Protein AF-A0A1G9A0J3-F1 (afdb_monomer)

Mean predicted aligned error: 5.11 Å

InterPro domains:
  IPR023485 Phosphotyrosine protein phosphatase I [PF01451] (4-42)
  IPR036196 Phosphotyrosine protein phosphatase I superfamily [SSF52788] (1-39)

Secondary structure (DSSP, 8-state):
-PEEEEEEESSSSSHHHHHHHHHHHHHTTTEEEEEEE-STT-HHHHHHHHHHHH-

Structure (mmCIF, N/CA/C/O backbone):
data_AF-A0A1G9A0J3-F1
#
_entry.id   AF-A0A1G9A0J3-F1
#
loop_
_atom_site.group_PDB
_atom_site.id
_atom_site.type_symbol
_atom_site.label_atom_id
_atom_site.label_alt_id
_atom_site.label_comp_id
_atom_site.label_asym_id
_atom_site.label_entity_id
_atom_site.label_seq_id
_atom_site.pdbx_PDB_ins_code
_atom_site.Cartn_x
_atom_site.Cartn_y
_atom_site.Cartn_z
_atom_site.occupancy
_atom_site.B_iso_or_equiv
_atom_site.auth_seq_id
_atom_site.auth_comp_id
_atom_site.auth_asym_id
_atom_site.auth_atom_id
_atom_site.pdbx_PDB_model_num
ATOM 1 N N . MET A 1 1 ? -5.777 5.706 18.141 1.00 82.31 1 MET A N 1
ATOM 2 C CA . MET A 1 1 ? -4.631 5.838 17.215 1.00 82.31 1 MET A CA 1
ATOM 3 C C . MET A 1 1 ? -4.592 4.598 16.331 1.00 82.31 1 MET A C 1
ATOM 5 O O . MET A 1 1 ? -4.706 3.502 16.871 1.00 82.31 1 MET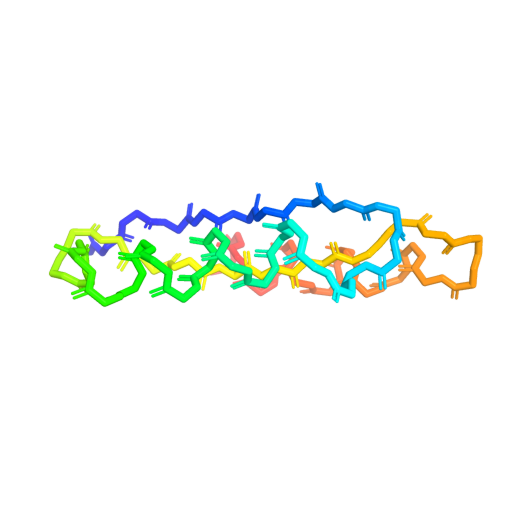 A O 1
ATOM 9 N N . LYS A 1 2 ? -4.532 4.753 15.003 1.00 91.31 2 LYS A N 1
ATOM 10 C CA . LYS A 1 2 ? -4.495 3.619 14.061 1.00 91.31 2 LYS A CA 1
ATOM 11 C C . LYS A 1 2 ? -3.068 3.092 13.935 1.00 91.31 2 LYS A C 1
ATOM 13 O O . LYS A 1 2 ? -2.122 3.873 14.008 1.00 91.31 2 LYS A O 1
ATOM 18 N N . LYS A 1 3 ? -2.905 1.783 13.742 1.00 94.75 3 LYS A N 1
ATOM 19 C CA . LYS A 1 3 ? -1.583 1.191 13.481 1.00 94.75 3 LYS A CA 1
ATOM 20 C C . LYS A 1 3 ? -1.178 1.463 12.034 1.00 94.75 3 LYS A C 1
ATOM 22 O O . LYS A 1 3 ? -1.971 1.237 11.122 1.00 94.75 3 LYS A O 1
ATOM 27 N N . ARG A 1 4 ? 0.049 1.930 11.828 1.00 95.69 4 ARG A N 1
ATOM 28 C CA . ARG A 1 4 ? 0.571 2.264 10.499 1.00 95.69 4 ARG A CA 1
ATOM 29 C C . ARG A 1 4 ? 1.311 1.067 9.909 1.00 95.69 4 ARG A C 1
ATOM 31 O O . ARG A 1 4 ? 2.022 0.376 10.636 1.00 95.69 4 ARG A O 1
ATOM 38 N N . VAL A 1 5 ? 1.110 0.799 8.621 1.00 94.81 5 VAL A N 1
ATOM 39 C CA . VAL A 1 5 ? 1.680 -0.365 7.920 1.00 94.81 5 VAL A CA 1
ATOM 40 C C . VAL A 1 5 ? 2.246 0.070 6.572 1.00 94.81 5 VAL A C 1
ATOM 42 O O . VAL A 1 5 ? 1.561 0.756 5.823 1.00 94.81 5 VAL A O 1
ATOM 45 N N . LEU A 1 6 ? 3.474 -0.348 6.257 1.00 94.62 6 LEU A N 1
ATOM 46 C CA . LEU A 1 6 ? 4.131 -0.090 4.973 1.00 94.62 6 LEU A CA 1
ATOM 47 C C . LEU A 1 6 ? 4.310 -1.398 4.196 1.00 94.62 6 LEU A C 1
ATOM 49 O O . LEU A 1 6 ? 5.007 -2.301 4.659 1.00 94.62 6 LEU A O 1
ATOM 53 N N . PHE A 1 7 ? 3.716 -1.488 3.007 1.00 92.88 7 PHE A N 1
ATOM 54 C CA . PHE A 1 7 ? 3.916 -2.596 2.074 1.00 92.88 7 PHE A CA 1
ATOM 55 C C . PHE A 1 7 ? 4.996 -2.258 1.051 1.00 92.88 7 PHE A C 1
ATOM 57 O O . PHE A 1 7 ? 4.926 -1.241 0.368 1.00 92.88 7 PHE A O 1
ATOM 64 N N . VAL A 1 8 ? 5.976 -3.144 0.897 1.00 89.56 8 VAL A N 1
ATOM 65 C CA . VAL A 1 8 ? 7.135 -2.905 0.032 1.00 89.56 8 VAL A CA 1
ATOM 66 C C . VAL A 1 8 ? 7.198 -3.964 -1.065 1.00 89.56 8 VAL A C 1
ATOM 68 O O . VAL A 1 8 ? 7.090 -5.158 -0.7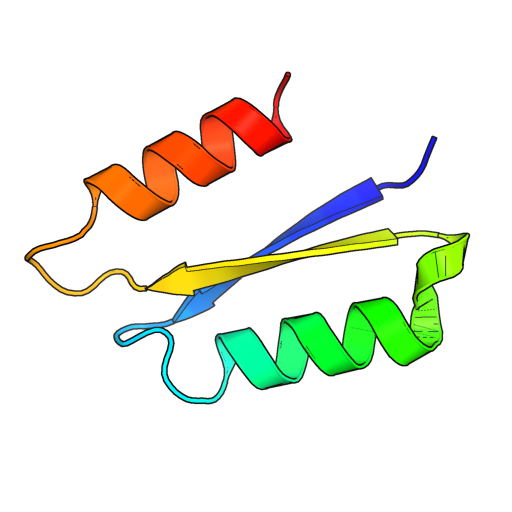87 1.00 89.56 8 VAL A O 1
ATOM 71 N N . CYS A 1 9 ? 7.370 -3.543 -2.320 1.00 88.62 9 CYS A N 1
ATOM 72 C CA . CYS A 1 9 ? 7.713 -4.444 -3.425 1.00 88.62 9 CYS A CA 1
ATOM 73 C C . CYS A 1 9 ? 8.791 -3.829 -4.327 1.00 88.62 9 CYS A C 1
ATOM 75 O O . CYS A 1 9 ? 9.206 -2.704 -4.099 1.00 88.62 9 CYS A O 1
ATOM 77 N N . THR A 1 10 ? 9.266 -4.548 -5.343 1.00 85.00 10 THR A N 1
ATOM 78 C CA . THR A 1 10 ? 10.375 -4.077 -6.192 1.00 85.00 10 THR A CA 1
ATOM 79 C C . THR A 1 10 ? 10.034 -2.782 -6.947 1.00 85.00 10 THR A C 1
ATOM 81 O O . THR A 1 10 ? 10.693 -1.774 -6.741 1.00 85.00 10 THR A O 1
ATOM 84 N N . HIS A 1 11 ? 8.931 -2.752 -7.705 1.00 81.62 11 HIS A N 1
ATOM 85 C CA . HIS A 1 11 ? 8.591 -1.635 -8.608 1.00 81.62 11 HIS A CA 1
ATOM 86 C C . HIS A 1 11 ? 7.427 -0.739 -8.133 1.00 81.62 11 HIS A C 1
ATOM 88 O O . HIS A 1 11 ? 6.932 0.084 -8.891 1.00 81.62 11 HIS A O 1
ATOM 94 N N . ASN A 1 12 ? 6.892 -0.952 -6.928 1.00 79.69 12 ASN A N 1
ATOM 95 C CA . ASN A 1 12 ? 5.624 -0.361 -6.461 1.00 79.69 12 ASN A CA 1
ATOM 96 C C . ASN A 1 12 ? 4.436 -0.422 -7.453 1.00 79.69 12 ASN A C 1
ATOM 98 O O . ASN A 1 12 ? 3.546 0.414 -7.385 1.00 79.69 12 ASN A O 1
ATOM 102 N N . ALA A 1 13 ? 4.411 -1.369 -8.393 1.00 78.81 13 ALA A N 1
ATOM 103 C CA . ALA A 1 13 ? 3.501 -1.302 -9.546 1.00 78.81 13 ALA A CA 1
ATOM 104 C C . ALA A 1 13 ? 2.299 -2.261 -9.474 1.00 78.81 13 ALA A C 1
ATOM 106 O O . ALA A 1 13 ? 1.451 -2.257 -10.359 1.00 78.81 13 ALA A O 1
ATOM 107 N N . ALA A 1 14 ? 2.245 -3.135 -8.463 1.00 84.38 14 ALA A N 1
ATOM 108 C CA . ALA A 1 14 ? 1.171 -4.124 -8.354 1.00 84.38 14 ALA A CA 1
ATOM 109 C C . ALA A 1 14 ? 0.917 -4.551 -6.901 1.00 84.38 14 ALA A C 1
ATOM 111 O O . ALA A 1 14 ? 0.034 -4.027 -6.233 1.00 84.38 14 ALA A O 1
ATOM 112 N N . ARG A 1 15 ? 1.714 -5.494 -6.379 1.00 88.75 15 ARG A N 1
ATOM 113 C CA . ARG A 1 15 ? 1.446 -6.176 -5.096 1.00 88.75 15 ARG A CA 1
ATOM 114 C C . ARG A 1 15 ? 1.324 -5.226 -3.901 1.00 88.75 15 ARG A C 1
ATOM 116 O O . ARG A 1 15 ? 0.423 -5.396 -3.087 1.00 88.75 15 ARG A O 1
ATOM 123 N N . SER A 1 16 ? 2.221 -4.248 -3.797 1.00 90.44 16 SER A N 1
ATOM 124 C CA . SER A 1 16 ? 2.234 -3.286 -2.691 1.00 90.44 16 SER A CA 1
ATOM 125 C C . SER A 1 16 ? 1.040 -2.324 -2.740 1.00 90.44 16 SER A C 1
ATOM 127 O O . SER A 1 16 ? 0.411 -2.114 -1.707 1.00 90.44 16 SER A O 1
ATOM 129 N N . GLN A 1 17 ? 0.659 -1.830 -3.926 1.00 91.50 17 GLN A N 1
ATOM 130 C CA . GLN A 1 17 ? -0.513 -0.960 -4.106 1.00 91.50 17 GLN A CA 1
ATOM 131 C C . GLN A 1 17 ? -1.830 -1.696 -3.829 1.00 91.50 17 GLN A C 1
ATOM 133 O O . GLN A 1 17 ? -2.703 -1.177 -3.135 1.00 91.50 17 GLN A O 1
ATOM 138 N N . THR A 1 18 ? -1.968 -2.938 -4.307 1.00 96.38 18 THR A N 1
ATOM 139 C CA . THR A 1 18 ? -3.156 -3.754 -4.019 1.00 96.38 18 THR A CA 1
ATOM 140 C C . THR A 1 18 ? -3.292 -4.028 -2.521 1.00 96.38 18 THR A C 1
ATOM 142 O O . THR A 1 18 ? -4.398 -3.959 -1.985 1.00 96.38 18 THR A O 1
ATOM 145 N N . ALA A 1 19 ? -2.185 -4.313 -1.826 1.00 95.81 19 ALA A N 1
ATOM 146 C CA . ALA A 1 19 ? -2.191 -4.539 -0.382 1.00 95.81 19 ALA A CA 1
ATOM 147 C C . ALA A 1 19 ? -2.589 -3.278 0.406 1.00 95.81 19 ALA A C 1
ATOM 149 O O . ALA A 1 19 ? -3.403 -3.368 1.327 1.00 95.81 19 ALA A O 1
ATOM 150 N N . GLU A 1 20 ? -2.077 -2.107 0.013 1.00 96.88 20 GLU A N 1
ATOM 151 C CA . GLU A 1 20 ? -2.474 -0.815 0.582 1.00 96.88 20 GLU A CA 1
ATOM 152 C C . GLU A 1 20 ? -3.978 -0.567 0.417 1.00 96.88 20 GLU A C 1
ATOM 154 O O . GLU A 1 20 ? -4.684 -0.354 1.408 1.00 96.88 20 GLU A O 1
ATOM 159 N N . GLY A 1 21 ? -4.482 -0.651 -0.819 1.00 96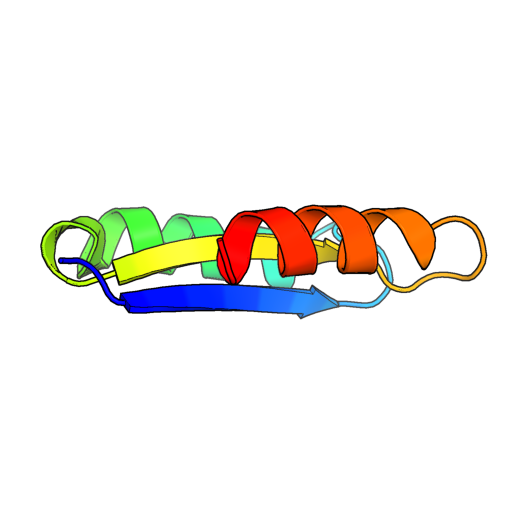.38 21 GLY A N 1
ATOM 160 C CA . GLY A 1 21 ? -5.890 -0.409 -1.127 1.00 96.38 21 GLY A CA 1
ATOM 161 C C . GLY A 1 21 ? -6.818 -1.370 -0.386 1.00 96.38 21 GLY A C 1
ATOM 162 O O . GLY A 1 21 ? -7.795 -0.941 0.227 1.00 96.38 21 GLY A O 1
ATOM 163 N N . TYR A 1 22 ? -6.482 -2.663 -0.363 1.00 97.81 22 TYR A N 1
ATOM 164 C CA . TYR A 1 22 ? -7.255 -3.674 0.358 1.00 97.81 22 TYR A CA 1
ATOM 165 C C . TYR A 1 22 ? -7.309 -3.396 1.866 1.00 97.81 22 TYR A C 1
ATOM 167 O O . TYR A 1 22 ? -8.382 -3.446 2.474 1.00 97.81 22 TYR A O 1
ATOM 175 N N . MET A 1 23 ? -6.170 -3.073 2.484 1.00 97.25 23 MET A N 1
ATOM 176 C CA . MET A 1 23 ? -6.096 -2.840 3.925 1.00 97.25 23 MET A CA 1
ATOM 177 C C . MET A 1 23 ? -6.827 -1.561 4.340 1.00 97.25 23 MET A C 1
ATOM 179 O O . MET A 1 23 ? -7.576 -1.587 5.318 1.00 97.25 23 MET A O 1
ATOM 183 N N . ASN A 1 24 ? -6.670 -0.475 3.578 1.00 97.25 24 ASN A N 1
ATOM 184 C CA . ASN A 1 24 ? -7.368 0.785 3.828 1.00 97.25 24 ASN A CA 1
ATOM 185 C C . ASN A 1 24 ? -8.884 0.647 3.616 1.00 97.25 24 ASN A C 1
ATOM 187 O O . ASN A 1 24 ? -9.658 1.135 4.439 1.00 97.25 24 ASN A O 1
ATOM 191 N N . ALA A 1 25 ? -9.322 -0.076 2.580 1.00 97.69 25 ALA A N 1
ATOM 192 C CA . ALA A 1 25 ? -10.744 -0.299 2.319 1.00 97.69 25 ALA A CA 1
ATOM 193 C C . ALA A 1 25 ? -11.408 -1.193 3.377 1.00 97.69 25 ALA A C 1
ATOM 195 O O . ALA A 1 25 ? -12.542 -0.942 3.781 1.00 97.69 25 ALA A O 1
ATOM 196 N N . ARG A 1 26 ? -10.723 -2.251 3.833 1.00 97.75 26 ARG A N 1
ATOM 197 C CA . ARG A 1 26 ? -11.339 -3.273 4.694 1.00 97.75 26 ARG A CA 1
ATOM 198 C C . ARG A 1 26 ? -11.130 -3.052 6.187 1.00 97.75 26 ARG A C 1
ATOM 200 O O . ARG A 1 26 ? -11.952 -3.522 6.976 1.00 97.75 26 ARG A O 1
ATOM 207 N N . TYR A 1 27 ? -10.040 -2.387 6.563 1.00 97.25 27 TYR A N 1
ATOM 208 C CA . TYR A 1 27 ? -9.594 -2.226 7.949 1.00 97.25 27 TYR A CA 1
ATOM 209 C C . TYR A 1 27 ? -9.134 -0.798 8.269 1.00 97.25 27 TYR A C 1
ATOM 211 O O . TYR A 1 27 ? -8.362 -0.593 9.210 1.00 97.25 27 TYR A O 1
ATOM 219 N N . GLY A 1 28 ? -9.600 0.187 7.496 1.00 95.50 28 GLY A N 1
ATOM 220 C CA . GLY A 1 28 ? -9.24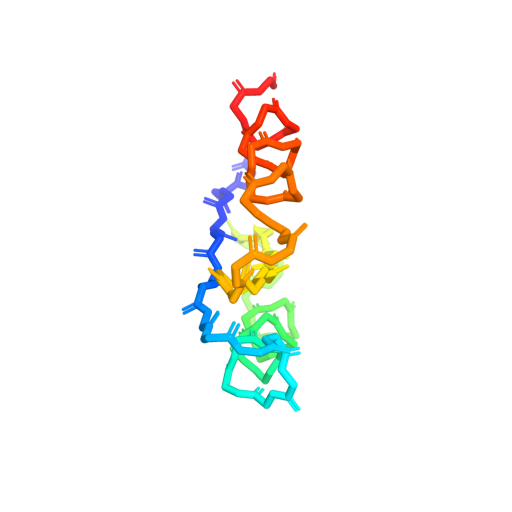8 1.596 7.661 1.00 95.50 28 GLY A CA 1
ATOM 221 C C . GLY A 1 28 ? -9.686 2.204 8.994 1.00 95.50 28 GLY A C 1
ATOM 222 O O . GLY A 1 28 ? -9.244 3.293 9.337 1.00 95.50 28 GLY A O 1
ATOM 223 N N . ASP A 1 29 ? -10.525 1.531 9.779 1.00 96.00 29 ASP A N 1
ATOM 224 C CA . ASP A 1 29 ? -10.875 1.890 11.157 1.00 96.00 29 ASP A CA 1
ATOM 225 C C . ASP A 1 29 ? -9.738 1.587 12.152 1.00 96.00 29 ASP A C 1
ATOM 227 O O . ASP A 1 29 ? -9.528 2.337 13.107 1.00 96.00 29 ASP A O 1
ATOM 231 N N . ARG A 1 30 ? -8.960 0.529 11.895 1.00 96.25 30 ARG A N 1
ATOM 232 C CA . ARG A 1 30 ? -7.883 0.027 12.767 1.00 96.25 30 ARG A CA 1
ATOM 233 C C . ARG A 1 30 ? -6.483 0.367 12.262 1.00 96.25 30 ARG A C 1
ATOM 235 O O . ARG A 1 30 ? -5.558 0.500 13.071 1.00 96.25 30 ARG A O 1
ATOM 242 N N . TYR A 1 31 ? -6.328 0.511 10.949 1.00 96.75 31 TYR A N 1
ATOM 243 C CA . TYR A 1 31 ? -5.036 0.673 10.292 1.00 96.75 31 TYR A CA 1
ATOM 244 C C . TYR A 1 31 ? -5.005 1.850 9.324 1.00 96.75 31 TYR A C 1
ATOM 246 O O . TYR A 1 31 ? -6.035 2.307 8.834 1.00 96.75 31 TYR A O 1
ATOM 254 N N . GLN A 1 32 ? -3.788 2.312 9.053 1.00 96.88 32 GLN A N 1
ATOM 255 C CA . GLN A 1 32 ? -3.464 3.201 7.947 1.00 96.88 32 GLN A CA 1
ATOM 256 C C . GLN A 1 32 ? -2.308 2.569 7.169 1.00 96.88 32 GLN A C 1
ATOM 258 O O . GLN A 1 32 ? -1.201 2.436 7.697 1.00 96.88 32 GLN A O 1
ATOM 263 N N . ALA A 1 33 ? -2.591 2.108 5.956 1.00 96.19 33 ALA A N 1
ATOM 264 C CA . ALA A 1 33 ? -1.625 1.436 5.101 1.00 96.19 33 ALA A CA 1
ATOM 265 C C . ALA A 1 33 ? -1.022 2.396 4.070 1.00 96.19 33 ALA A C 1
ATOM 267 O O . ALA A 1 33 ? -1.701 3.313 3.613 1.00 96.19 33 ALA A O 1
ATOM 268 N N . PHE A 1 34 ? 0.231 2.127 3.705 1.00 94.38 34 PHE A N 1
ATOM 269 C CA . PHE A 1 34 ? 1.046 2.840 2.721 1.00 94.38 34 PHE A CA 1
ATOM 270 C C . PHE A 1 34 ? 1.794 1.817 1.846 1.00 94.38 34 PHE A C 1
ATOM 272 O O . PHE A 1 34 ? 2.008 0.679 2.284 1.00 94.38 34 PHE A O 1
ATOM 279 N N . SER A 1 35 ? 2.253 2.206 0.653 1.00 92.81 35 SER A N 1
ATOM 280 C CA . SER A 1 35 ? 3.060 1.350 -0.230 1.00 92.81 35 SER A CA 1
ATOM 281 C C . SER A 1 35 ? 4.304 2.037 -0.805 1.00 92.81 35 SER A C 1
ATOM 283 O O . SER A 1 35 ? 4.322 3.249 -1.010 1.00 92.81 35 SER A O 1
ATOM 285 N N . ALA A 1 36 ? 5.362 1.258 -1.064 1.00 89.56 36 ALA A N 1
ATOM 286 C CA . ALA A 1 36 ? 6.614 1.746 -1.650 1.00 89.56 36 ALA A CA 1
ATOM 287 C C . ALA A 1 36 ? 7.337 0.706 -2.537 1.00 89.56 36 ALA A C 1
ATOM 289 O O . ALA A 1 36 ? 7.095 -0.504 -2.447 1.00 89.56 36 ALA A O 1
ATOM 290 N N . GLY A 1 37 ? 8.237 1.205 -3.393 1.00 84.69 37 GLY A N 1
ATOM 291 C CA . GLY A 1 37 ? 9.124 0.450 -4.292 1.00 84.69 37 GLY A CA 1
ATOM 292 C C . GLY A 1 37 ? 10.567 0.409 -3.772 1.00 84.69 37 GLY A 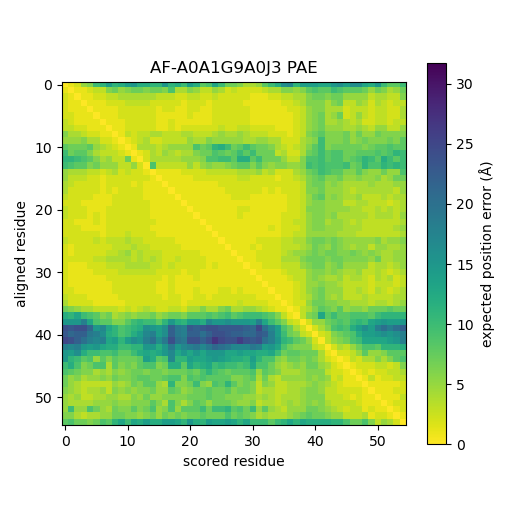C 1
ATOM 293 O O . GLY A 1 37 ? 10.946 1.334 -3.062 1.00 84.69 37 GLY A O 1
ATOM 294 N N . ILE A 1 38 ? 11.368 -0.611 -4.112 1.00 78.56 38 ILE A N 1
ATOM 295 C CA . ILE A 1 38 ? 12.794 -0.713 -3.705 1.00 78.56 38 ILE A CA 1
ATOM 296 C C . ILE A 1 38 ? 13.797 -0.748 -4.862 1.00 78.56 38 ILE A C 1
ATOM 298 O O . ILE A 1 38 ? 14.987 -0.888 -4.590 1.00 78.56 38 ILE A O 1
ATOM 302 N N . ASP A 1 39 ? 13.360 -0.652 -6.121 1.00 75.69 39 ASP A N 1
ATOM 303 C CA . ASP A 1 39 ? 14.306 -0.648 -7.241 1.00 75.69 39 ASP A CA 1
ATOM 304 C C . ASP A 1 39 ? 15.269 0.548 -7.200 1.00 75.69 39 ASP A C 1
ATOM 306 O O . ASP A 1 39 ? 14.943 1.602 -6.641 1.00 75.69 39 ASP A O 1
ATOM 310 N N . GLU A 1 40 ? 1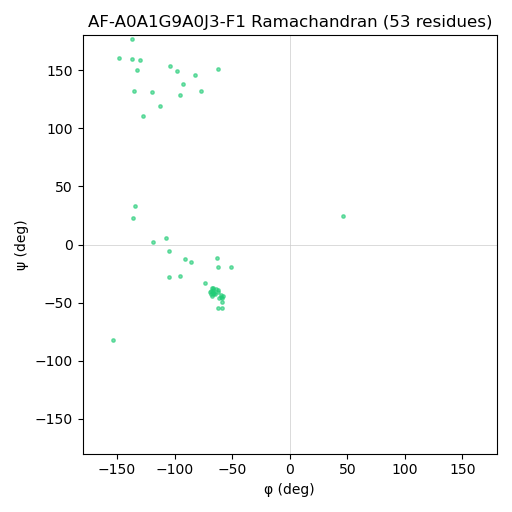6.463 0.330 -7.765 1.00 54.22 40 GLU A N 1
ATOM 311 C CA . GLU A 1 40 ? 17.747 0.993 -7.457 1.00 54.22 40 GLU A CA 1
ATOM 312 C C . GLU A 1 40 ? 17.740 2.536 -7.448 1.00 54.22 40 GLU A C 1
ATOM 314 O O . GLU A 1 40 ? 18.587 3.149 -6.799 1.00 54.22 40 GLU A O 1
ATOM 319 N N . GLU A 1 41 ? 16.756 3.181 -8.073 1.00 55.66 41 GLU A N 1
ATOM 320 C CA . GLU A 1 41 ? 16.624 4.641 -8.140 1.00 55.66 41 GLU A CA 1
ATOM 321 C C . GLU A 1 41 ? 15.890 5.266 -6.924 1.00 55.66 41 GLU A C 1
ATOM 323 O O . GLU A 1 41 ? 15.980 6.473 -6.704 1.00 55.66 41 GLU A O 1
ATOM 328 N N . VAL A 1 42 ? 15.179 4.485 -6.084 1.00 55.50 42 VAL A N 1
ATOM 329 C CA . VAL A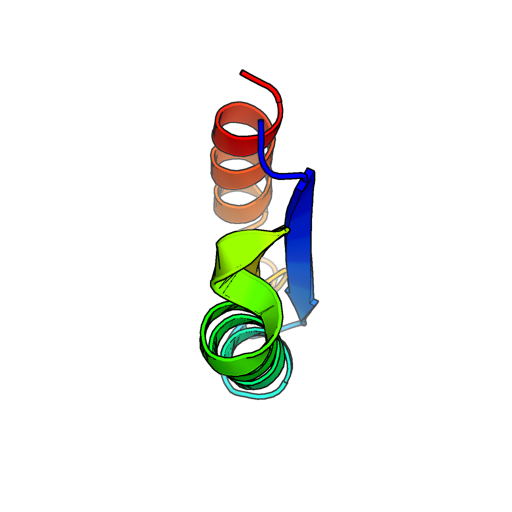 1 42 ? 14.197 5.033 -5.107 1.00 55.50 42 VAL A CA 1
ATOM 330 C C . VAL A 1 42 ? 14.291 4.441 -3.688 1.00 55.50 42 VAL A C 1
ATOM 332 O O . VAL A 1 42 ? 13.318 4.405 -2.936 1.00 55.50 42 VAL A O 1
ATOM 335 N N . MET A 1 43 ? 15.483 4.082 -3.209 1.00 60.91 43 MET A N 1
ATOM 336 C CA . MET A 1 43 ? 15.665 3.828 -1.763 1.00 60.91 43 MET A CA 1
ATOM 337 C C . MET A 1 43 ? 15.399 5.077 -0.892 1.00 60.91 43 MET A C 1
ATOM 339 O O . MET A 1 43 ? 15.123 4.960 0.306 1.00 60.91 43 MET A O 1
ATOM 343 N N . ALA A 1 44 ? 15.430 6.277 -1.482 1.00 63.66 44 ALA A N 1
ATOM 344 C CA . ALA A 1 44 ? 15.032 7.523 -0.828 1.00 63.66 44 ALA A CA 1
ATOM 345 C C . ALA A 1 44 ? 13.524 7.575 -0.511 1.00 63.66 44 ALA A C 1
ATOM 347 O O . ALA A 1 44 ? 13.145 8.036 0.565 1.00 63.66 44 ALA A O 1
ATOM 348 N N . GLY A 1 45 ? 12.668 7.048 -1.396 1.00 67.75 45 GLY A N 1
ATOM 349 C CA . GLY A 1 45 ? 11.213 7.072 -1.207 1.00 67.75 45 GLY A CA 1
ATOM 350 C C . GLY A 1 45 ? 10.762 6.225 -0.018 1.00 67.75 45 GLY A C 1
ATOM 351 O O . GLY A 1 45 ? 9.957 6.671 0.796 1.00 67.75 45 GLY A O 1
ATOM 352 N N . VAL A 1 46 ? 11.357 5.039 0.156 1.00 76.50 46 VAL A N 1
ATOM 353 C CA . VAL A 1 46 ? 11.090 4.172 1.319 1.00 76.50 46 VAL A CA 1
ATOM 354 C C . VAL A 1 46 ? 11.494 4.853 2.627 1.00 76.50 46 VAL A C 1
ATOM 356 O O 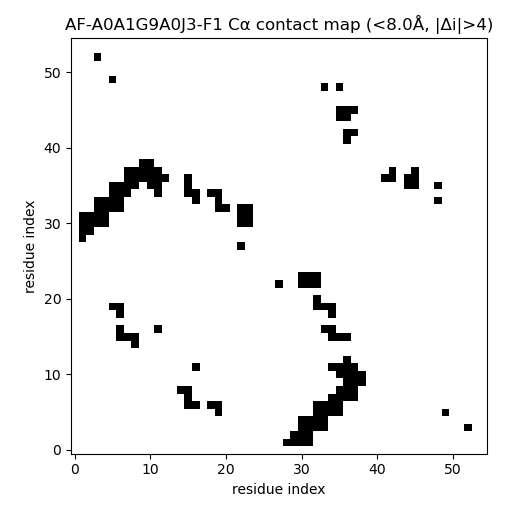. VAL A 1 46 ? 10.777 4.740 3.619 1.00 76.50 46 VAL A O 1
ATOM 359 N N . ARG A 1 47 ? 12.621 5.579 2.645 1.00 78.31 47 ARG A N 1
ATOM 360 C CA . ARG A 1 47 ? 13.075 6.325 3.831 1.00 78.31 47 ARG A CA 1
ATOM 361 C C . ARG A 1 47 ? 12.144 7.488 4.160 1.00 78.31 47 ARG A C 1
ATOM 363 O O . ARG A 1 47 ? 11.774 7.616 5.319 1.00 78.31 47 ARG A O 1
ATOM 370 N N . GLY A 1 48 ? 11.712 8.257 3.160 1.00 79.12 48 GLY A N 1
ATOM 371 C CA . GLY A 1 48 ? 10.750 9.345 3.360 1.00 79.12 48 GLY A CA 1
ATOM 372 C C . GLY A 1 48 ? 9.431 8.847 3.952 1.00 79.12 48 GLY A C 1
ATOM 373 O O . GLY A 1 48 ? 8.965 9.379 4.954 1.00 79.12 48 GLY A O 1
ATOM 374 N N . ILE A 1 49 ? 8.888 7.755 3.405 1.00 82.62 49 ILE A N 1
ATOM 375 C CA . ILE A 1 49 ? 7.657 7.147 3.927 1.00 82.62 49 ILE A CA 1
ATOM 376 C C . ILE A 1 49 ? 7.884 6.562 5.321 1.00 82.62 49 ILE A C 1
ATOM 378 O O . ILE A 1 49 ? 7.021 6.680 6.183 1.00 82.62 49 ILE A O 1
ATOM 382 N N . ARG A 1 50 ? 9.040 5.944 5.587 1.00 83.56 50 ARG A N 1
ATOM 383 C CA . ARG A 1 50 ? 9.373 5.475 6.937 1.00 83.56 50 ARG A CA 1
ATOM 384 C C . ARG A 1 50 ? 9.358 6.633 7.930 1.00 83.56 50 ARG A C 1
ATOM 386 O O . ARG A 1 50 ? 8.728 6.489 8.968 1.00 83.56 50 ARG A O 1
ATOM 393 N N . ASP A 1 51 ? 10.024 7.739 7.614 1.00 85.44 51 ASP A N 1
ATOM 394 C CA . ASP A 1 51 ? 10.129 8.903 8.498 1.00 85.44 51 ASP A CA 1
ATOM 395 C C . ASP A 1 51 ? 8.755 9.543 8.733 1.00 85.44 51 ASP A C 1
ATOM 397 O O . ASP A 1 51 ? 8.420 9.885 9.870 1.00 85.44 51 ASP A O 1
ATOM 401 N N . GLU A 1 52 ? 7.920 9.593 7.689 1.00 83.50 52 GLU A N 1
ATOM 402 C CA . GLU A 1 52 ? 6.510 9.949 7.809 1.00 83.50 52 GLU A CA 1
ATOM 403 C C . GLU A 1 52 ? 5.788 8.977 8.744 1.00 83.50 52 GLU A C 1
ATOM 405 O O . GLU A 1 52 ? 5.013 9.433 9.577 1.00 83.50 52 GLU A O 1
ATOM 410 N N . ILE A 1 53 ? 6.045 7.665 8.629 1.00 87.06 53 ILE A N 1
ATOM 411 C CA . ILE A 1 53 ? 5.414 6.576 9.396 1.00 87.06 53 ILE A CA 1
ATOM 412 C C . ILE A 1 53 ? 5.766 6.559 10.879 1.00 87.06 53 ILE A C 1
ATOM 414 O O . ILE A 1 53 ? 4.911 6.244 11.713 1.00 87.06 53 ILE A O 1
ATOM 418 N N . THR A 1 54 ? 7.004 6.890 11.206 1.00 83.81 54 THR A N 1
ATOM 419 C CA . THR A 1 54 ? 7.524 6.852 12.574 1.00 83.81 54 THR A CA 1
ATOM 420 C C . THR A 1 54 ? 7.359 8.156 13.350 1.00 83.81 54 THR A C 1
ATOM 422 O O . THR A 1 54 ? 7.555 8.125 14.563 1.00 83.81 54 THR A O 1
ATOM 425 N N . SER A 1 55 ? 7.018 9.262 12.680 1.00 73.94 55 SER A N 1
ATOM 426 C CA . SER A 1 55 ? 6.653 10.538 13.323 1.00 73.94 55 SER A CA 1
ATOM 427 C C . SER A 1 55 ? 5.205 10.522 13.809 1.00 73.94 55 SER A C 1
ATOM 429 O O . SER A 1 55 ? 4.949 11.128 14.870 1.00 73.94 55 SER A O 1
#

Nearest PDB structures (foldseek):
  5dzs-assembly2_B-2  TM=4.166E-01  e=1.669E+00  Clostridioides difficile 630
  3pgj-assembly2_C  TM=4.111E-01  e=2.516E+00  Vibrio cholerae O1 biovar El Tor str. N16961
  3pgj-assembly1_D  TM=4.221E-01  e=4.061E+00  Vibrio cholerae O1 biovar El Tor str. N16961
  3sef-assembly2_C  TM=3.790E-01  e=7.516E+00  Vibrio cholerae O1 biovar El Tor str. N16961

Sequence (55 aa):
MKKRVLFVCTHNAARSQTAEGYMNARYGDRYQAFSAGIDEEVMAGVRGIRDEITS

Foldseek 3Di:
DAQEEEAEDAAQPPDRVVVQVVCCVPPVVRYHYYYDHDHPPPPVVVVVVVVVNVD

pLDDT: mean 86.18, std 11.63, range [54.22, 97.81]

Radius of gyration: 11.27 Å; Cα contacts (8 Å, |Δi|>4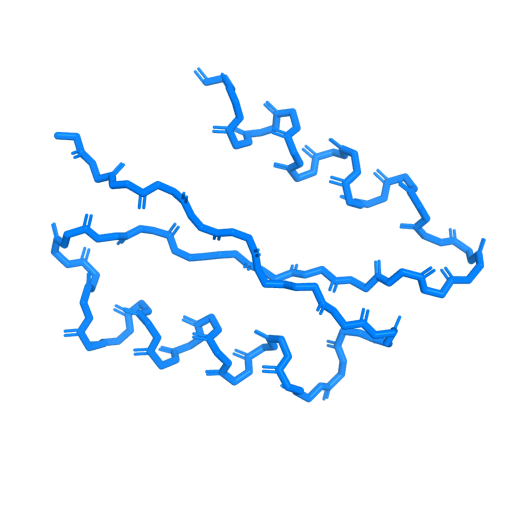): 80; chains: 1; bounding box: 29×17×27 Å

Organism: NCBI:txid2200

Solvent-accessible surface area (backbone atoms only — not comparable to full-atom values): 3122 Å² total; per-residue (Å²): 137,61,50,75,46,80,33,74,32,59,75,43,79,50,73,14,47,53,51,22,52,51,43,38,74,76,39,46,87,56,32,47,51,38,59,32,33,56,45,95,90,33,63,63,56,44,50,54,52,46,54,63,69,75,105